Protein AF-A0A2X0RYY6-F1 (afdb_monomer)

Sequenc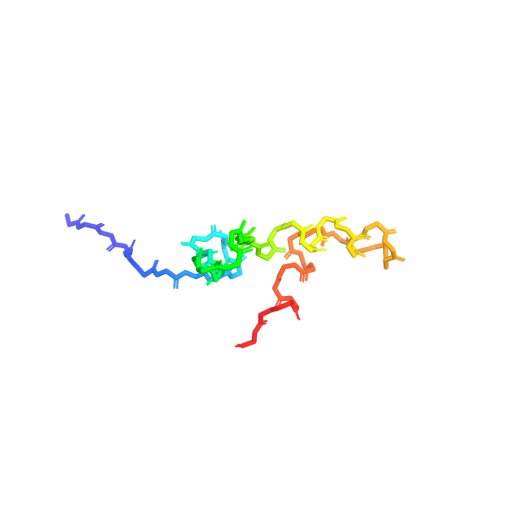e (51 aa):
ALGDVQVYPDAGTVAFSAGLHGWAFTLNRFARMYAKKFGVEPAKMTSRLWG

Foldseek 3Di:
DPPDDDDDLLVFRDKDDDVVVPDIDGLLVVLVVVCVVPVHDSSVSSVVVDD

Solvent-accessible surface area (backbone atoms only — not comparable to full-atom values): 3200 Å² total; per-residue (Å²): 134,89,75,88,82,83,79,40,52,59,77,56,69,39,75,51,70,43,77,93,78,72,46,69,49,41,49,61,62,53,13,52,60,48,13,70,74,70,76,44,58,40,71,68,35,18,55,69,78,44,133

pLDDT: mean 92.27, std 3.88, range [73.12, 96.25]

Radius of gyration: 13.08 Å; Cα contacts (8 Å, |Δi|>4): 55; chains: 1; bounding box: 29×25×36 Å

InterPro domains:
  IPR027417 P-loop containing nucleoside triphosphate hydrolase [G3DSA:3.40.50.300] (1-42)
  IPR027417 P-loop containing nucleoside triphosphate hydrolase [SSF52540] (3-51)

Organism: NCBI:txid2212517

Mean predicted aligned error: 3.86 Å

Structure (mmCIF, N/CA/C/O backbone):
data_AF-A0A2X0RYY6-F1
#
_entry.id   AF-A0A2X0RYY6-F1
#
loop_
_atom_site.group_PDB
_atom_site.id
_atom_site.type_symbol
_atom_site.label_atom_id
_atom_site.label_alt_id
_atom_site.label_comp_id
_atom_site.label_asym_id
_atom_site.label_entity_id
_atom_site.label_seq_id
_atom_site.pdbx_PDB_ins_code
_atom_site.Cartn_x
_atom_site.Cartn_y
_atom_site.Cartn_z
_atom_site.occupancy
_atom_site.B_iso_or_equiv
_atom_site.auth_seq_id
_atom_site.auth_comp_id
_atom_site.auth_asym_id
_atom_site.auth_atom_id
_atom_site.pdbx_PDB_model_num
ATOM 1 N N . ALA A 1 1 ? -13.495 -20.255 -18.842 1.00 73.12 1 ALA A N 1
ATOM 2 C CA . ALA A 1 1 ? -13.381 -18.781 -18.946 1.00 73.12 1 ALA A CA 1
ATOM 3 C C . ALA A 1 1 ? -12.350 -18.293 -17.925 1.00 73.12 1 ALA A C 1
ATOM 5 O O . ALA A 1 1 ? -12.150 -18.999 -16.946 1.00 73.12 1 ALA A O 1
ATOM 6 N N . LEU A 1 2 ? -11.688 -17.152 -18.159 1.00 80.19 2 LEU A N 1
ATOM 7 C CA . LEU A 1 2 ? -10.478 -16.716 -17.430 1.00 80.19 2 LEU A CA 1
ATOM 8 C C . LEU A 1 2 ? -10.703 -16.040 -16.055 1.00 80.19 2 LEU A C 1
ATOM 10 O O . LEU A 1 2 ? -9.724 -15.741 -15.386 1.00 80.19 2 LEU A O 1
ATOM 14 N N . GLY A 1 3 ? -11.948 -15.846 -15.606 1.00 92.50 3 GLY A N 1
ATOM 15 C CA . GLY A 1 3 ? -12.239 -15.219 -14.306 1.00 92.50 3 GLY A CA 1
ATOM 16 C C . GLY A 1 3 ? -12.001 -13.702 -14.280 1.00 92.50 3 GLY A C 1
ATOM 17 O O . GLY A 1 3 ? -11.893 -13.077 -15.334 1.00 92.50 3 GLY A O 1
ATOM 18 N N . ASP A 1 4 ? -11.966 -13.120 -13.077 1.00 91.25 4 ASP A N 1
ATOM 19 C CA . ASP A 1 4 ? -11.631 -11.706 -12.864 1.00 91.25 4 ASP A CA 1
ATOM 20 C C . ASP A 1 4 ? -10.108 -11.504 -12.875 1.00 91.25 4 ASP A C 1
ATOM 22 O O . ASP A 1 4 ? -9.366 -12.210 -12.192 1.00 91.25 4 ASP A O 1
ATOM 26 N N . VAL A 1 5 ? -9.657 -10.550 -13.685 1.00 92.06 5 VAL A N 1
ATOM 27 C CA . VAL A 1 5 ? -8.243 -10.242 -13.952 1.00 92.06 5 VAL A CA 1
ATOM 28 C C . VAL A 1 5 ? -7.903 -8.782 -13.643 1.00 92.06 5 VA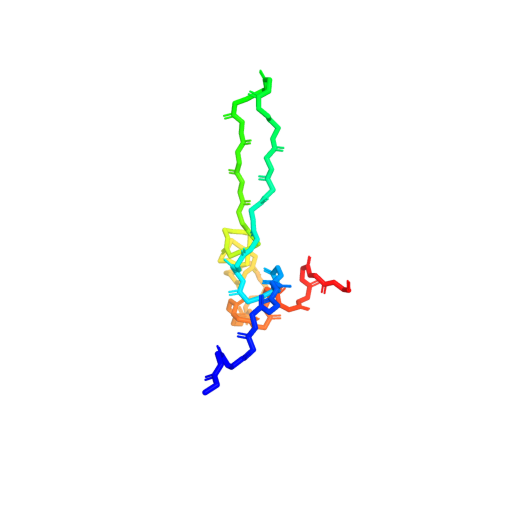L A C 1
ATOM 30 O O . VAL A 1 5 ? -6.847 -8.289 -14.044 1.00 92.06 5 VAL A O 1
ATOM 33 N N . GLN A 1 6 ? -8.800 -8.064 -12.965 1.00 94.88 6 GLN A N 1
ATOM 34 C CA . GLN A 1 6 ? -8.546 -6.697 -12.529 1.00 94.88 6 GLN A CA 1
ATOM 35 C C . GLN A 1 6 ? -7.487 -6.645 -11.421 1.00 94.88 6 GLN A C 1
ATOM 37 O O . GLN A 1 6 ? -7.248 -7.610 -10.695 1.00 94.88 6 GLN A O 1
ATOM 42 N N . VAL A 1 7 ? -6.839 -5.485 -11.303 1.00 93.62 7 VAL A N 1
ATOM 43 C CA . VAL A 1 7 ? -5.850 -5.215 -10.258 1.00 93.62 7 VAL A CA 1
ATOM 44 C C . VAL A 1 7 ? -6.424 -4.251 -9.229 1.00 93.62 7 VAL A C 1
ATOM 46 O O . VAL A 1 7 ? -7.059 -3.253 -9.559 1.00 93.62 7 VAL A O 1
ATOM 49 N N . TYR A 1 8 ? -6.144 -4.553 -7.972 1.00 92.75 8 TYR A N 1
ATOM 50 C CA . TYR A 1 8 ? -6.649 -3.875 -6.789 1.00 92.75 8 TYR A CA 1
ATOM 51 C C . TYR A 1 8 ? -5.475 -3.559 -5.851 1.00 92.75 8 TYR A C 1
ATOM 53 O O . TYR A 1 8 ? -4.829 -4.483 -5.325 1.00 92.75 8 TYR A O 1
ATOM 61 N N . PRO A 1 9 ? -5.138 -2.272 -5.653 1.00 91.44 9 PRO A N 1
ATOM 62 C CA . PRO A 1 9 ? -4.050 -1.866 -4.764 1.00 91.44 9 PRO A CA 1
ATOM 63 C C . PRO A 1 9 ? -4.279 -2.265 -3.311 1.00 91.44 9 PRO A C 1
ATOM 65 O O . PRO A 1 9 ? -3.343 -2.697 -2.632 1.00 91.44 9 PRO A O 1
ATOM 68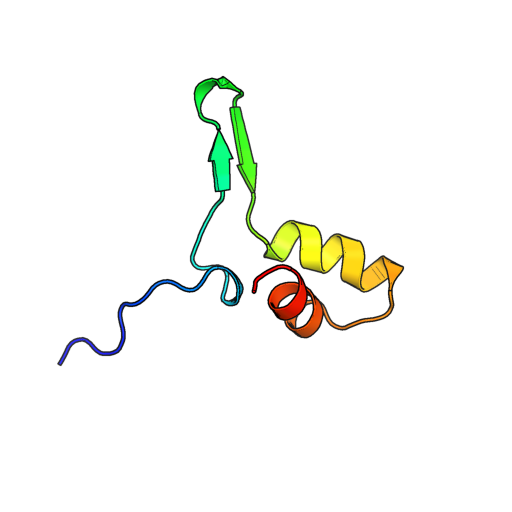 N N . ASP A 1 10 ? -5.523 -2.185 -2.855 1.00 89.00 10 ASP A N 1
ATOM 69 C CA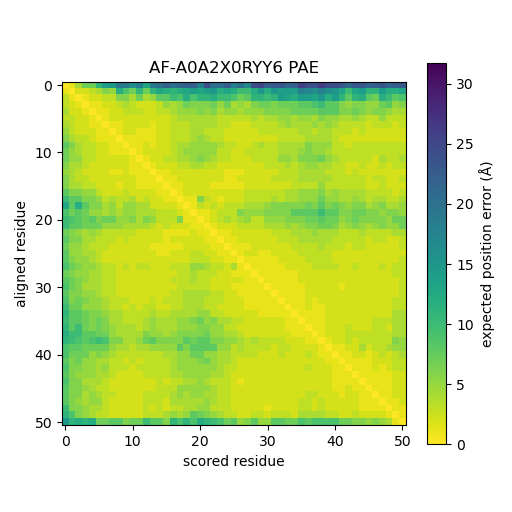 . ASP A 1 10 ? -5.970 -2.605 -1.533 1.00 89.00 10 ASP A CA 1
ATOM 70 C C . ASP A 1 10 ? -5.972 -4.132 -1.346 1.00 89.00 10 ASP A C 1
ATOM 72 O O . ASP A 1 10 ? -5.781 -4.610 -0.228 1.00 89.00 10 ASP A O 1
ATOM 76 N N . ALA A 1 11 ? -6.062 -4.908 -2.433 1.00 89.25 11 ALA A N 1
ATOM 77 C CA . ALA A 1 11 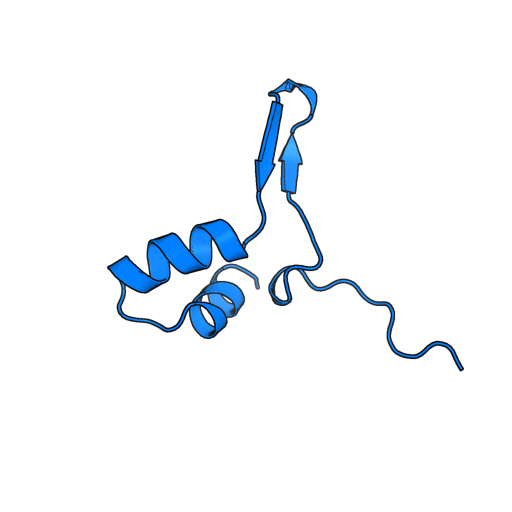? -5.816 -6.355 -2.417 1.00 89.25 11 ALA A CA 1
ATOM 78 C C . ALA A 1 11 ? -4.321 -6.725 -2.538 1.00 89.25 11 ALA A C 1
ATOM 80 O O . ALA A 1 11 ? -3.962 -7.902 -2.567 1.00 89.25 11 ALA A O 1
ATOM 81 N N . GLY A 1 12 ? -3.423 -5.737 -2.620 1.00 88.88 12 GLY A N 1
ATOM 82 C CA . GLY A 1 12 ? -1.977 -5.959 -2.679 1.00 88.88 12 GLY A CA 1
ATOM 83 C C . GLY A 1 12 ? -1.451 -6.439 -4.033 1.00 88.88 12 GLY A C 1
ATOM 84 O O . GLY A 1 12 ? -0.315 -6.904 -4.102 1.00 88.88 12 GLY A O 1
ATOM 85 N N . THR A 1 13 ? -2.240 -6.305 -5.100 1.00 93.62 13 THR A N 1
ATOM 86 C CA . THR A 1 13 ? -1.842 -6.685 -6.472 1.00 93.62 13 THR A CA 1
ATOM 87 C C . THR A 1 13 ? -1.144 -5.554 -7.237 1.00 93.62 13 THR A C 1
ATOM 89 O O . THR A 1 13 ? -0.741 -5.737 -8.382 1.00 93.62 13 THR A O 1
ATOM 92 N N . VAL A 1 14 ? -0.952 -4.391 -6.599 1.00 94.25 14 VAL A N 1
ATOM 93 C CA . VAL A 1 14 ? -0.272 -3.220 -7.173 1.00 94.25 14 VAL A CA 1
ATOM 94 C C . VAL A 1 14 ? 0.919 -2.809 -6.309 1.00 94.25 14 VAL A C 1
ATOM 96 O O . VAL A 1 14 ? 0.849 -2.804 -5.076 1.00 94.25 14 VAL A O 1
ATOM 99 N N . ALA A 1 15 ? 2.013 -2.438 -6.974 1.00 94.44 15 ALA A N 1
ATOM 100 C CA . ALA A 1 15 ? 3.206 -1.870 -6.361 1.00 94.44 15 ALA A CA 1
ATOM 101 C C . ALA A 1 15 ? 3.440 -0.438 -6.862 1.00 94.44 15 ALA A C 1
ATOM 103 O O . ALA A 1 15 ? 3.266 -0.143 -8.042 1.00 94.44 15 ALA A O 1
ATOM 104 N N . PHE A 1 16 ? 3.863 0.437 -5.954 1.00 94.56 16 PHE A N 1
ATOM 105 C CA . PHE A 1 16 ? 4.260 1.815 -6.228 1.00 94.56 16 PHE A CA 1
ATOM 106 C C . PHE A 1 16 ? 5.779 1.882 -6.236 1.00 94.56 16 PHE A C 1
ATOM 108 O O . PHE A 1 16 ? 6.414 1.355 -5.325 1.00 94.56 16 PHE A O 1
ATOM 115 N N . SER A 1 17 ? 6.376 2.527 -7.232 1.00 96.06 17 SER A N 1
ATOM 116 C CA . SER A 1 17 ? 7.834 2.601 -7.341 1.00 96.06 17 SER A CA 1
ATOM 117 C C . SER A 1 17 ? 8.301 3.850 -8.066 1.00 96.06 17 SER A C 1
ATOM 119 O O . SER A 1 17 ? 7.628 4.311 -8.987 1.00 96.06 17 SER A O 1
ATOM 121 N N . ALA A 1 18 ? 9.499 4.320 -7.727 1.00 95.69 18 ALA A N 1
ATOM 122 C CA . ALA A 1 18 ? 10.241 5.281 -8.532 1.00 95.69 18 ALA A CA 1
ATOM 123 C C . ALA A 1 18 ? 11.598 4.681 -8.911 1.00 95.69 18 ALA A C 1
ATOM 125 O O . ALA A 1 18 ? 12.526 4.648 -8.102 1.00 95.69 18 ALA A O 1
ATOM 126 N N . GLY A 1 19 ? 11.711 4.225 -10.162 1.00 94.38 19 GLY A N 1
ATOM 127 C CA . GLY A 1 19 ? 12.880 3.486 -10.648 1.00 94.38 19 GLY A CA 1
ATOM 128 C C . GLY A 1 19 ? 14.197 4.256 -10.522 1.00 94.38 19 GLY A C 1
ATOM 129 O O . GLY A 1 19 ? 15.174 3.702 -10.035 1.00 94.38 19 GLY A O 1
ATOM 130 N N . LEU A 1 20 ? 14.208 5.552 -10.861 1.00 96.25 20 LEU A N 1
ATOM 131 C CA . LEU A 1 20 ? 15.408 6.396 -10.762 1.00 96.25 20 LEU A CA 1
ATOM 132 C C . LEU A 1 20 ? 15.952 6.499 -9.328 1.00 96.25 20 LEU A C 1
ATOM 134 O O . LEU A 1 20 ? 17.157 6.566 -9.123 1.00 96.25 20 LEU A O 1
ATOM 138 N N . HIS A 1 21 ? 15.056 6.503 -8.341 1.00 93.50 21 HIS A N 1
ATOM 139 C CA . HIS A 1 21 ? 15.402 6.667 -6.929 1.00 93.50 21 HIS A CA 1
ATOM 140 C C . HIS A 1 21 ? 15.525 5.325 -6.190 1.00 93.50 21 HIS A C 1
ATOM 142 O O . HIS A 1 21 ? 15.775 5.314 -4.988 1.00 93.50 21 HIS A O 1
ATOM 148 N N . GLY A 1 22 ? 15.334 4.197 -6.884 1.00 95.25 22 GLY A N 1
ATOM 149 C CA . GLY A 1 22 ? 15.582 2.859 -6.347 1.00 95.25 22 GLY A CA 1
ATOM 150 C C . GLY A 1 22 ? 14.626 2.401 -5.244 1.00 95.25 22 GLY A C 1
ATOM 151 O O . GLY A 1 22 ? 15.000 1.542 -4.449 1.00 95.25 22 GLY A O 1
ATOM 152 N N . TRP A 1 23 ? 13.407 2.946 -5.166 1.00 94.56 23 TRP A N 1
ATOM 153 C CA . TRP A 1 23 ? 12.430 2.528 -4.156 1.00 94.56 23 TRP A CA 1
ATOM 154 C C . TRP A 1 23 ? 11.151 1.960 -4.767 1.00 94.56 23 TRP A C 1
ATOM 156 O O . TRP A 1 23 ? 10.688 2.390 -5.825 1.00 94.56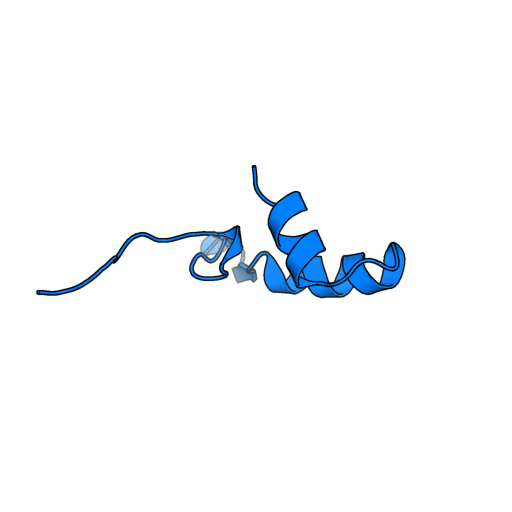 23 TRP A O 1
ATOM 166 N N . ALA A 1 24 ? 10.567 0.999 -4.052 1.00 95.44 24 ALA A N 1
ATOM 167 C CA . ALA A 1 24 ? 9.259 0.432 -4.334 1.00 95.44 24 ALA A CA 1
ATOM 168 C C . ALA A 1 24 ? 8.567 0.002 -3.034 1.00 95.44 24 ALA A C 1
ATOM 170 O O . ALA A 1 24 ? 9.226 -0.389 -2.067 1.00 95.44 24 ALA 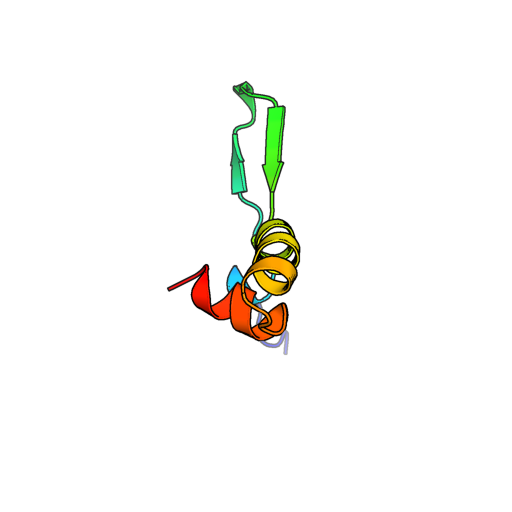A O 1
ATOM 171 N N . PHE A 1 25 ? 7.239 0.052 -3.003 1.00 94.50 25 PHE A N 1
ATOM 172 C CA . PHE A 1 25 ? 6.439 -0.445 -1.891 1.00 94.50 25 PHE A CA 1
ATOM 173 C C . PHE A 1 25 ? 5.046 -0.895 -2.337 1.00 94.50 25 PHE A C 1
ATOM 175 O O . PHE A 1 25 ? 4.544 -0.519 -3.391 1.00 94.50 25 PHE A O 1
ATOM 182 N N . THR A 1 26 ? 4.390 -1.671 -1.478 1.00 94.44 26 THR A N 1
ATOM 183 C CA . THR A 1 26 ? 2.956 -1.978 -1.558 1.00 94.44 26 THR A CA 1
ATOM 184 C C . THR A 1 26 ? 2.246 -1.416 -0.329 1.00 94.44 26 THR A C 1
ATOM 186 O O . THR A 1 26 ? 2.875 -1.208 0.718 1.00 94.44 26 THR A O 1
ATOM 189 N N . LEU A 1 27 ? 0.929 -1.208 -0.411 1.00 94.25 27 LEU A N 1
ATOM 190 C CA . LEU A 1 27 ? 0.137 -0.704 0.720 1.00 94.25 27 LEU A CA 1
ATOM 191 C C . LEU A 1 27 ? 0.211 -1.626 1.944 1.00 94.25 27 LEU A C 1
ATOM 193 O O . LEU A 1 27 ? 0.238 -1.146 3.075 1.00 94.25 27 LEU A O 1
ATOM 197 N N . ASN A 1 28 ? 0.387 -2.934 1.734 1.00 92.62 28 ASN A N 1
ATOM 198 C CA . ASN A 1 28 ? 0.574 -3.925 2.798 1.00 92.62 28 ASN A CA 1
ATOM 199 C C . ASN A 1 28 ? 1.741 -3.598 3.743 1.00 92.62 28 ASN A C 1
ATOM 201 O O . ASN A 1 28 ? 1.699 -3.936 4.931 1.00 92.62 28 ASN A O 1
ATOM 205 N N . ARG A 1 29 ? 2.798 -2.940 3.244 1.00 92.06 29 ARG A N 1
ATOM 206 C CA . ARG A 1 29 ? 3.936 -2.543 4.083 1.00 92.06 29 ARG A CA 1
ATOM 207 C C . ARG A 1 29 ? 3.525 -1.471 5.092 1.00 92.06 29 ARG A C 1
ATOM 209 O O . ARG A 1 29 ? 3.829 -1.612 6.277 1.00 92.06 29 ARG A O 1
ATOM 216 N N . PHE A 1 30 ? 2.810 -0.449 4.630 1.00 92.69 30 PHE A N 1
ATOM 217 C CA . PHE A 1 30 ? 2.296 0.630 5.472 1.00 92.69 30 PHE A CA 1
ATOM 218 C C . PHE A 1 30 ? 1.161 0.156 6.375 1.00 92.69 30 PHE A C 1
ATOM 220 O O . PHE A 1 30 ? 1.143 0.497 7.556 1.00 92.69 30 PHE A O 1
ATOM 227 N N . ALA A 1 31 ? 0.281 -0.709 5.870 1.00 94.12 31 ALA A N 1
ATOM 228 C CA . ALA A 1 31 ? -0.811 -1.282 6.638 1.00 94.12 31 ALA A CA 1
ATOM 229 C C . ALA A 1 31 ? -0.315 -1.999 7.897 1.00 94.12 31 ALA A C 1
ATOM 231 O O . ALA A 1 31 ? -0.826 -1.734 8.978 1.00 94.12 31 ALA A O 1
ATOM 232 N N . ARG A 1 32 ? 0.741 -2.823 7.809 1.00 93.25 32 ARG A N 1
ATOM 233 C CA . ARG A 1 32 ? 1.338 -3.476 8.993 1.00 93.25 32 ARG A CA 1
ATOM 234 C C . ARG A 1 32 ? 1.959 -2.486 9.980 1.00 93.25 32 ARG A C 1
ATOM 236 O O . ARG A 1 32 ? 1.863 -2.685 11.190 1.00 93.25 32 ARG A O 1
ATOM 243 N N . MET A 1 33 ? 2.591 -1.428 9.476 1.00 94.00 33 MET A N 1
ATOM 244 C CA . MET A 1 33 ? 3.224 -0.406 10.312 1.00 94.00 33 MET A CA 1
ATOM 245 C C . MET A 1 33 ? 2.178 0.404 11.090 1.00 94.00 33 MET A C 1
ATOM 247 O O . MET A 1 33 ? 2.317 0.607 12.297 1.00 94.00 33 MET A O 1
ATOM 251 N N . TYR A 1 34 ? 1.101 0.815 10.418 1.00 94.12 34 TYR A N 1
ATOM 252 C CA . TYR A 1 34 ? 0.036 1.615 11.017 1.00 94.12 34 TYR A CA 1
ATOM 253 C C . TYR A 1 34 ? -0.982 0.785 11.802 1.00 94.12 34 TYR A C 1
ATOM 255 O O . TYR A 1 34 ? -1.4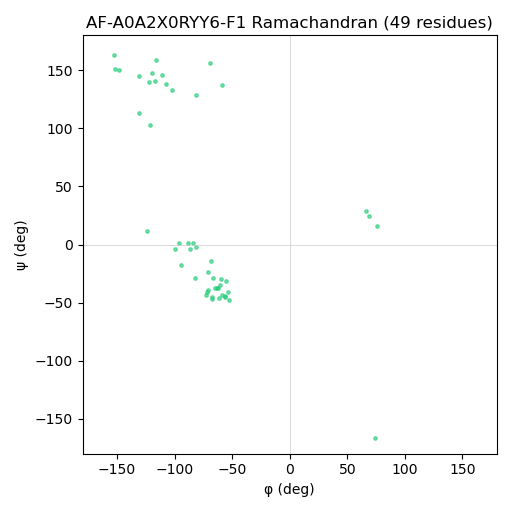98 1.276 12.802 1.00 94.12 34 TYR A O 1
ATOM 263 N N . ALA A 1 35 ? -1.206 -0.480 11.442 1.00 94.31 35 ALA A N 1
ATOM 264 C CA . ALA A 1 35 ? -2.020 -1.420 12.215 1.00 94.31 35 ALA A CA 1
ATOM 265 C C . ALA A 1 35 ? -1.563 -1.493 13.677 1.00 94.31 35 ALA A C 1
ATOM 267 O O . ALA A 1 35 ? -2.370 -1.328 14.590 1.00 94.31 35 ALA A O 1
ATOM 268 N N . LYS A 1 36 ? -0.248 -1.633 13.903 1.00 93.00 36 LYS A N 1
ATOM 269 C CA . LYS A 1 36 ? 0.335 -1.645 15.253 1.00 93.00 36 LYS A CA 1
ATOM 270 C C . LYS A 1 36 ? 0.132 -0.319 15.990 1.00 93.00 36 LYS A C 1
ATOM 272 O O . LYS A 1 36 ? -0.093 -0.324 17.193 1.00 93.00 36 LYS A O 1
ATOM 277 N N . LYS A 1 37 ? 0.221 0.810 15.279 1.00 92.88 37 LYS A N 1
ATOM 278 C CA . LYS A 1 37 ? 0.085 2.149 15.871 1.00 92.88 37 LYS A CA 1
ATOM 279 C C . LYS A 1 37 ? -1.357 2.466 16.278 1.00 92.88 37 LYS A C 1
ATOM 281 O O . LYS A 1 37 ? -1.564 3.071 17.320 1.00 92.88 37 LYS A O 1
ATOM 286 N N . PHE A 1 38 ? -2.329 2.086 15.453 1.00 92.38 38 PHE A N 1
ATOM 287 C CA . PHE A 1 38 ? -3.739 2.434 15.648 1.00 92.38 38 PHE A CA 1
ATOM 288 C C . PHE A 1 38 ? -4.575 1.309 16.270 1.00 92.38 38 PHE A C 1
ATOM 290 O O . PHE A 1 38 ? -5.758 1.512 16.522 1.00 92.38 38 PHE A O 1
ATOM 297 N N . GLY A 1 39 ? -3.992 0.130 16.505 1.00 93.38 39 GLY A N 1
ATOM 298 C CA . GLY A 1 39 ? -4.714 -1.021 17.054 1.00 93.38 39 GLY A CA 1
ATOM 299 C C . GLY A 1 39 ? -5.779 -1.575 16.103 1.00 93.38 39 GLY A C 1
ATOM 300 O O . GLY A 1 39 ? -6.789 -2.107 16.549 1.00 93.38 39 GLY A O 1
ATOM 301 N N . VAL A 1 40 ? -5.579 -1.424 14.792 1.00 94.12 40 VAL A N 1
ATOM 302 C CA . VAL A 1 40 ? -6.513 -1.878 13.752 1.00 94.12 40 VAL A CA 1
ATOM 303 C C . VAL A 1 40 ? -5.890 -3.043 12.998 1.00 94.12 40 VAL A C 1
ATOM 305 O O . VAL A 1 40 ? -4.682 -3.081 12.788 1.00 94.12 40 VAL A O 1
ATOM 308 N N . GLU A 1 41 ? -6.713 -3.987 12.558 1.00 94.06 41 GLU A N 1
ATOM 309 C CA . GLU A 1 41 ? -6.271 -5.107 11.732 1.00 94.06 41 GLU A CA 1
ATOM 310 C C . GLU A 1 41 ? -5.610 -4.630 10.418 1.00 94.06 41 GLU A C 1
ATOM 312 O O . GLU A 1 41 ? -6.155 -3.739 9.758 1.00 94.06 41 GLU A O 1
ATOM 317 N N . PRO A 1 42 ? -4.479 -5.227 9.985 1.00 91.31 42 PRO A N 1
ATOM 318 C CA . PRO A 1 42 ? -3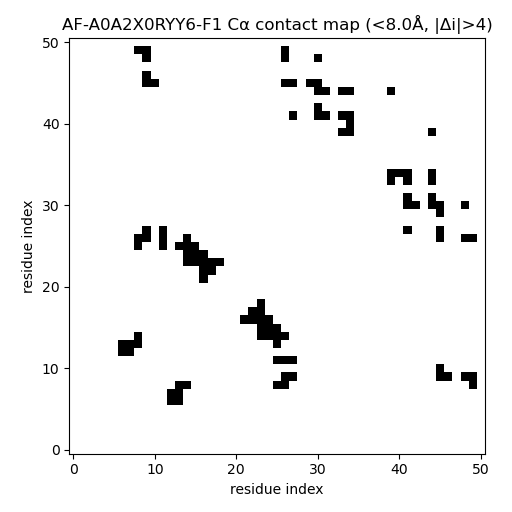.795 -4.830 8.755 1.00 91.31 42 PRO A CA 1
ATOM 319 C C . PRO A 1 42 ? -4.695 -4.815 7.519 1.00 91.31 42 PRO A C 1
ATOM 321 O O . PRO A 1 42 ? -4.614 -3.865 6.755 1.00 91.31 42 PRO A O 1
ATOM 324 N N . ALA A 1 43 ? -5.593 -5.791 7.350 1.00 90.00 43 ALA A N 1
ATOM 325 C CA . ALA A 1 43 ? -6.505 -5.837 6.204 1.00 90.00 43 ALA A CA 1
ATOM 326 C C . ALA A 1 43 ? -7.439 -4.612 6.152 1.00 90.00 43 ALA A C 1
ATOM 328 O O . ALA A 1 43 ? -7.546 -3.945 5.125 1.00 90.00 43 ALA A O 1
ATOM 329 N N . LYS A 1 44 ? -8.035 -4.248 7.296 1.00 91.75 44 LYS A N 1
ATOM 330 C CA . LYS A 1 44 ? -8.854 -3.030 7.439 1.00 91.75 44 LYS A CA 1
ATOM 331 C C . LYS A 1 44 ? -8.038 -1.749 7.297 1.00 91.75 44 LYS A C 1
ATOM 333 O O . LYS A 1 44 ? -8.585 -0.714 6.935 1.00 91.75 44 LYS A O 1
ATOM 338 N N . MET A 1 45 ? -6.752 -1.783 7.641 1.00 94.00 45 MET A N 1
ATOM 339 C CA . MET A 1 45 ? -5.862 -0.646 7.428 1.00 94.00 45 MET A CA 1
ATOM 340 C C . MET A 1 45 ? -5.544 -0.485 5.940 1.00 94.00 45 MET A C 1
ATOM 342 O O . MET A 1 45 ? -5.614 0.629 5.438 1.00 94.00 45 MET A O 1
ATOM 346 N N . THR A 1 46 ? -5.260 -1.572 5.217 1.00 92.88 46 THR A N 1
ATOM 347 C CA . THR A 1 46 ? -4.988 -1.531 3.775 1.00 92.88 46 THR A CA 1
ATOM 348 C C . THR A 1 46 ? -6.145 -0.894 3.001 1.00 92.88 46 THR A C 1
ATOM 350 O O . THR A 1 46 ? -5.898 0.005 2.202 1.00 92.88 46 THR A O 1
ATOM 353 N N . SER A 1 47 ? -7.396 -1.253 3.312 1.00 91.62 47 SER A N 1
ATOM 354 C CA . SER A 1 47 ? -8.582 -0.666 2.665 1.00 91.62 47 SER A CA 1
ATOM 355 C C . SER A 1 47 ? -8.823 0.813 3.002 1.00 91.62 47 SER A C 1
ATOM 357 O O . SER A 1 47 ? -9.652 1.449 2.373 1.00 91.62 47 SER A O 1
ATOM 359 N N . ARG A 1 48 ? -8.165 1.361 4.034 1.00 91.75 48 ARG A N 1
ATOM 360 C CA . ARG A 1 48 ? -8.221 2.795 4.392 1.00 91.75 48 ARG A CA 1
ATOM 361 C C . ARG A 1 48 ? -7.071 3.595 3.790 1.00 91.75 48 ARG A C 1
ATOM 363 O O . ARG A 1 48 ? -7.123 4.819 3.777 1.00 91.75 48 ARG A O 1
ATOM 370 N N . LEU A 1 49 ? -6.010 2.911 3.364 1.00 92.19 49 LEU A N 1
ATOM 371 C CA . LEU A 1 49 ? -4.850 3.512 2.706 1.00 92.19 49 LEU A CA 1
ATOM 372 C C . LEU A 1 49 ? -5.052 3.652 1.190 1.00 92.19 49 LEU A C 1
ATOM 374 O O . LEU A 1 49 ? -4.187 4.199 0.509 1.00 92.19 49 LEU A O 1
ATOM 378 N N . TRP A 1 50 ? -6.175 3.151 0.680 1.00 89.38 50 TRP A N 1
ATOM 379 C CA . TRP A 1 50 ? -6.615 3.261 -0.701 1.00 89.38 50 TRP A CA 1
ATOM 380 C C . TRP A 1 50 ? -8.069 3.733 -0.716 1.00 89.38 50 TRP A C 1
ATOM 382 O O . TRP A 1 50 ? -8.822 3.388 0.194 1.00 89.38 50 TRP A O 1
ATOM 392 N N . GLY A 1 51 ? -8.440 4.543 -1.703 1.00 83.94 51 GLY A N 1
ATOM 393 C CA . GLY A 1 51 ? -9.771 5.131 -1.847 1.00 83.94 51 GLY A CA 1
ATOM 394 C C . GLY A 1 51 ? -10.216 5.100 -3.293 1.00 83.94 51 GLY A C 1
ATOM 395 O O . GLY A 1 51 ? -9.333 5.263 -4.165 1.00 83.94 51 GLY A O 1
#

Secondary structure (DSSP, 8-state):
--------TTTT---EEEGGGTEEE-HHHHHHHHHHHHT--HHHHHTTS--

Nearest PDB structures (foldseek):
  3b78-assembly1_A  TM=9.451E-01  e=4.640E-05  Saccharomyces cerevisiae
  1n0u-assembly1_A  TM=9.444E-01  e=4.640E-05  Saccharomyces cerevisiae
  3dny-assembly1_T  TM=9.443E-01  e=5.322E-05  unclassified
  1n0v-assembly1_C  TM=9.259E-01  e=6.104E-05  Saccharomyces cerevisiae
  8k2d-assembly1_CD  TM=8.647E-01  e=4.045E-05  Saccharomyces cerevisiae